Protein AF-A0AAV9PVN6-F1 (afdb_monomer_lite)

Sequence (169 aa):
MYTNAQDTWQQLQGPVLELLQLYRGGANTIGKQHFTLLYSWAREAAFTYRNIKSGWCKTGLYPFNPIMVLRDIHKPPIEVNRDHIIIPQLSKAPRDLNQFRKLANAAEKAFADRALLLDEIRLLFEQNNENTARSSVKSTVVGTAKVMSYDDMVKAQQKRDAKEASTSK

Radius of gyration: 36.5 Å; chains: 1; bounding box: 83×53×95 Å

Organism: NCBI:txid1690605

Foldseek 3Di:
DDDDPVVVCVVCVVVVVVVVVVPVVPPPDDDPVNCVVVCVVVCVVQPDPVNVQVVQVVVVHGVPDCVSVVVVPPDPDDPCPPDDPDPPDPDDDDPVVVVVVVVVVVVVVVVVVVVVVVVVVVVVVVVVCVVVVVVVPDDDPPDDDDDDDPVNVVVVVVVVVVVVVVVVD

Structure (mmCIF, N/CA/C/O backbone):
data_AF-A0AAV9PVN6-F1
#
_entry.id   AF-A0AAV9PVN6-F1
#
loop_
_atom_site.group_PDB
_atom_site.id
_atom_site.type_symbol
_atom_site.label_atom_id
_atom_site.label_alt_id
_atom_site.label_comp_id
_atom_site.label_asym_id
_atom_site.label_entity_id
_atom_site.label_seq_id
_atom_site.pdbx_PDB_ins_code
_atom_site.Cartn_x
_atom_site.Cartn_y
_atom_site.Cartn_z
_atom_site.occupancy
_atom_site.B_iso_or_equiv
_atom_site.auth_seq_id
_atom_site.auth_comp_id
_atom_site.auth_asym_id
_atom_site.auth_atom_id
_atom_site.pdbx_PDB_model_num
ATOM 1 N N . MET A 1 1 ? 24.694 4.913 20.751 1.00 38.78 1 MET A N 1
ATOM 2 C CA . MET A 1 1 ? 24.950 3.463 20.858 1.00 38.78 1 MET A CA 1
ATOM 3 C C . MET A 1 1 ? 24.153 2.778 19.759 1.00 38.78 1 MET A C 1
ATOM 5 O O . MET A 1 1 ? 22.972 2.536 19.951 1.00 38.78 1 MET A O 1
ATOM 9 N N . TYR A 1 2 ? 24.746 2.589 18.579 1.00 37.78 2 TYR A N 1
ATOM 10 C CA . TYR A 1 2 ? 24.105 1.838 17.498 1.00 37.78 2 TYR A CA 1
ATOM 11 C C . TYR A 1 2 ? 24.503 0.378 17.675 1.00 37.78 2 TYR A C 1
ATOM 13 O O . TYR A 1 2 ? 25.680 0.048 17.549 1.00 37.78 2 TYR A O 1
ATOM 21 N N . THR A 1 3 ? 23.549 -0.465 18.056 1.00 45.84 3 THR A N 1
ATOM 22 C CA . THR A 1 3 ? 23.752 -1.912 18.080 1.00 45.84 3 THR A CA 1
ATOM 23 C C . THR A 1 3 ? 23.967 -2.387 16.647 1.00 45.84 3 THR A C 1
ATOM 25 O O . THR A 1 3 ? 23.245 -1.996 15.726 1.00 45.84 3 THR A O 1
ATOM 28 N N . ASN A 1 4 ? 25.033 -3.158 16.446 1.00 51.00 4 ASN A N 1
ATOM 29 C CA . ASN A 1 4 ? 25.414 -3.685 15.148 1.00 51.00 4 ASN A CA 1
ATOM 30 C C . ASN A 1 4 ? 24.278 -4.586 14.644 1.00 51.00 4 ASN A C 1
ATOM 32 O O . ASN A 1 4 ? 23.791 -5.441 15.381 1.00 51.00 4 ASN A O 1
ATOM 36 N N . ALA A 1 5 ? 23.854 -4.415 13.391 1.00 52.28 5 ALA A N 1
ATOM 37 C CA . ALA A 1 5 ? 22.818 -5.256 12.797 1.00 52.28 5 ALA A CA 1
ATOM 38 C C . ALA A 1 5 ? 23.208 -6.747 12.812 1.00 52.28 5 ALA A C 1
ATOM 40 O O . ALA A 1 5 ? 22.336 -7.595 12.727 1.00 52.28 5 ALA A O 1
ATOM 41 N N . GLN A 1 6 ? 24.496 -7.086 12.950 1.00 49.53 6 GLN A N 1
ATOM 42 C CA . GLN A 1 6 ? 24.955 -8.466 13.149 1.00 49.53 6 GLN A CA 1
ATOM 43 C C . GLN A 1 6 ? 24.626 -9.048 14.531 1.00 49.53 6 GLN A C 1
ATOM 45 O O . GLN A 1 6 ? 24.350 -10.245 14.622 1.00 49.53 6 GLN A O 1
ATOM 50 N N . ASP A 1 7 ? 24.584 -8.221 15.575 1.00 50.44 7 ASP A N 1
ATOM 51 C CA . ASP A 1 7 ? 24.305 -8.674 16.943 1.00 50.44 7 ASP A CA 1
ATOM 52 C C . ASP A 1 7 ? 22.826 -9.054 17.107 1.00 50.44 7 ASP A C 1
ATOM 54 O O . ASP A 1 7 ? 22.493 -9.998 17.823 1.00 50.44 7 ASP A O 1
ATOM 58 N N . THR A 1 8 ? 21.924 -8.393 16.369 1.00 54.91 8 THR A N 1
ATOM 59 C CA . THR A 1 8 ? 20.495 -8.740 16.359 1.00 54.91 8 THR A CA 1
ATOM 60 C C . THR A 1 8 ? 20.218 -10.068 15.645 1.00 54.91 8 THR A C 1
ATOM 62 O O . THR A 1 8 ? 19.285 -10.776 16.025 1.00 54.91 8 THR A O 1
ATOM 65 N N . TRP A 1 9 ? 21.036 -10.458 14.657 1.00 50.12 9 TRP A N 1
ATOM 66 C CA . TRP A 1 9 ? 20.886 -11.736 13.946 1.00 50.12 9 TRP A CA 1
ATOM 67 C C . TRP A 1 9 ? 21.222 -12.940 14.822 1.00 50.12 9 TRP A C 1
ATOM 69 O O . TRP A 1 9 ? 20.464 -13.909 14.826 1.00 50.12 9 TRP A O 1
ATOM 79 N N . GLN A 1 10 ? 22.295 -12.860 15.617 1.00 57.34 10 GLN A N 1
ATOM 80 C CA . GLN A 1 10 ? 22.652 -13.934 16.552 1.00 57.34 10 GLN A CA 1
ATOM 81 C C . GLN A 1 10 ? 21.592 -14.111 17.648 1.00 57.34 10 GLN A C 1
ATOM 83 O O . GLN A 1 10 ? 21.306 -15.235 18.057 1.00 57.34 10 GLN A O 1
ATOM 88 N N . GLN A 1 11 ? 20.954 -13.019 18.075 1.00 58.44 11 GLN A N 1
ATOM 89 C CA . GLN A 1 11 ? 19.925 -13.036 19.117 1.00 58.44 11 GLN A CA 1
ATOM 90 C C . GLN A 1 11 ? 18.566 -13.579 18.630 1.00 58.44 11 GLN A C 1
ATOM 92 O O . GLN A 1 11 ? 17.795 -14.110 19.427 1.00 58.44 11 GLN A O 1
ATOM 97 N N . LEU A 1 12 ? 18.278 -13.501 17.325 1.00 55.62 12 LEU A N 1
ATOM 98 C CA . LEU A 1 12 ? 17.028 -13.983 16.713 1.00 55.62 12 LEU A CA 1
ATOM 99 C C . LEU A 1 12 ? 17.135 -15.391 16.099 1.00 55.62 12 LEU A C 1
ATOM 101 O O . LEU A 1 12 ? 16.122 -15.972 15.707 1.00 55.62 12 LEU A O 1
ATOM 105 N N . GLN A 1 13 ? 18.335 -15.970 16.028 1.00 58.47 13 GLN A N 1
ATOM 106 C CA . GLN A 1 13 ? 18.571 -17.240 15.335 1.00 58.47 13 GLN A CA 1
ATOM 107 C C . GLN A 1 13 ? 17.937 -18.450 16.044 1.00 58.47 13 GLN A C 1
ATOM 109 O O . GLN A 1 13 ? 17.427 -19.349 15.378 1.00 58.47 13 GLN A O 1
ATOM 114 N N . GLY A 1 14 ? 17.902 -18.444 17.381 1.00 64.56 14 GLY A N 1
ATOM 115 C CA . GLY A 1 14 ? 17.214 -19.453 18.200 1.00 64.56 14 GLY A CA 1
ATOM 116 C C . GLY A 1 14 ? 15.695 -19.514 17.963 1.00 64.56 14 GLY A C 1
ATOM 117 O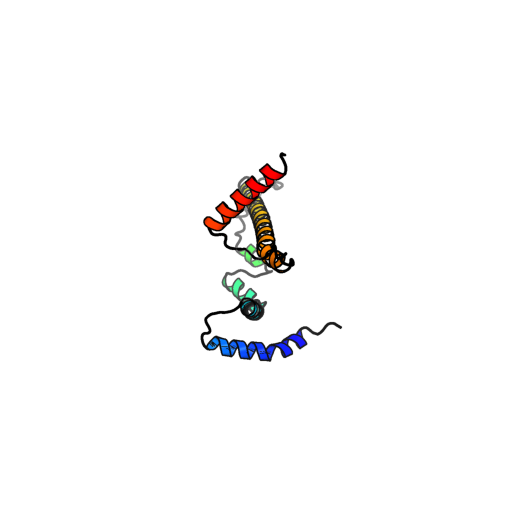 O . GLY A 1 14 ? 15.203 -20.553 17.520 1.00 64.56 14 GLY A O 1
ATOM 118 N N . PRO A 1 15 ? 14.944 -18.413 18.170 1.00 65.81 15 PRO A N 1
ATOM 119 C CA . PRO A 1 15 ? 13.488 -18.422 18.008 1.00 65.81 15 PRO A CA 1
ATOM 120 C C . PRO A 1 15 ? 13.034 -18.661 16.558 1.00 65.81 15 PRO A C 1
ATOM 122 O O . PRO A 1 15 ? 11.994 -19.274 16.334 1.00 65.81 15 PRO A O 1
ATOM 125 N N . VAL A 1 16 ? 13.806 -18.242 15.549 1.00 63.41 16 VAL A N 1
ATOM 126 C CA . VAL A 1 16 ? 13.468 -18.498 14.133 1.00 63.41 16 VAL A CA 1
ATOM 127 C C . VAL A 1 16 ? 13.607 -19.985 13.766 1.00 63.41 16 VAL A C 1
ATOM 129 O O . VAL A 1 16 ? 12.807 -20.498 12.979 1.00 63.41 16 VAL A O 1
ATOM 132 N N . LEU A 1 17 ? 14.578 -20.697 14.350 1.00 64.25 17 LEU A N 1
ATOM 133 C CA . LEU A 1 17 ? 14.777 -22.135 14.130 1.00 64.25 17 LEU A CA 1
ATOM 134 C C . LEU A 1 17 ? 13.701 -22.993 14.813 1.00 64.25 17 LEU A C 1
ATOM 136 O O . LEU A 1 17 ? 13.195 -23.922 14.181 1.00 64.25 17 LEU A O 1
ATOM 140 N N . GLU A 1 18 ? 13.302 -22.660 16.044 1.00 65.19 18 GLU A N 1
ATOM 141 C CA . GLU A 1 18 ? 12.174 -23.324 16.723 1.00 65.19 18 GLU A CA 1
ATOM 142 C C . GLU A 1 18 ? 10.857 -23.126 15.961 1.00 65.19 18 GLU A C 1
ATOM 144 O O . GLU A 1 18 ? 10.094 -24.076 15.768 1.00 65.19 18 GLU A O 1
ATOM 149 N N . LEU A 1 19 ? 10.617 -21.920 15.437 1.00 62.94 19 LEU A N 1
ATOM 150 C CA . LEU A 1 19 ? 9.438 -21.641 14.617 1.00 62.94 19 LEU A CA 1
ATOM 151 C C . LEU A 1 19 ? 9.452 -22.449 13.310 1.00 62.94 19 LEU A C 1
ATOM 153 O O . LEU A 1 19 ? 8.449 -23.068 12.960 1.00 62.94 19 LEU A O 1
ATOM 157 N N . LEU A 1 20 ? 10.578 -22.522 12.595 1.00 63.47 20 LEU A N 1
ATOM 158 C CA . LEU A 1 20 ? 10.674 -23.320 11.363 1.00 63.47 20 LEU A CA 1
ATOM 159 C C . LEU A 1 20 ? 10.447 -24.824 11.596 1.00 63.47 20 LEU A C 1
ATOM 161 O O . LEU A 1 20 ? 9.895 -25.499 10.721 1.00 63.47 20 LEU A O 1
ATOM 165 N N . GLN A 1 21 ? 10.836 -25.353 12.760 1.00 65.50 21 GLN A N 1
ATOM 166 C CA . GLN A 1 21 ? 10.561 -26.742 13.140 1.00 65.50 21 GLN A CA 1
ATOM 167 C C . GLN A 1 21 ? 9.082 -26.968 13.480 1.00 65.50 21 GLN A C 1
ATOM 169 O O . GLN A 1 21 ? 8.510 -27.958 13.022 1.00 65.50 21 GLN A O 1
ATOM 174 N N . LEU A 1 22 ? 8.440 -26.025 14.178 1.00 62.69 22 LEU A N 1
ATOM 175 C CA . LEU A 1 22 ? 7.001 -26.061 14.466 1.00 62.69 22 LEU A CA 1
ATOM 176 C C . LEU A 1 22 ? 6.156 -26.077 13.174 1.00 62.69 22 LEU A C 1
ATOM 178 O O . LEU A 1 22 ? 5.160 -26.793 13.079 1.00 62.69 22 LEU A O 1
ATOM 182 N N . TYR A 1 23 ? 6.574 -25.330 12.146 1.00 57.09 23 TYR A N 1
ATOM 183 C CA . TYR A 1 23 ? 5.817 -25.187 10.895 1.00 57.09 23 TYR A CA 1
ATOM 184 C C . TYR A 1 23 ? 6.101 -26.261 9.831 1.00 57.09 23 TYR A C 1
ATOM 186 O O . TYR A 1 23 ? 5.268 -26.448 8.943 1.00 57.09 23 TYR A O 1
ATOM 194 N N . ARG A 1 24 ? 7.182 -27.053 9.938 1.00 59.03 24 ARG A N 1
ATOM 195 C CA . ARG A 1 24 ? 7.316 -28.292 9.134 1.00 59.03 24 ARG A CA 1
ATOM 196 C C . ARG A 1 24 ? 6.255 -29.347 9.486 1.00 59.03 24 ARG A C 1
ATOM 198 O O . ARG A 1 24 ? 6.0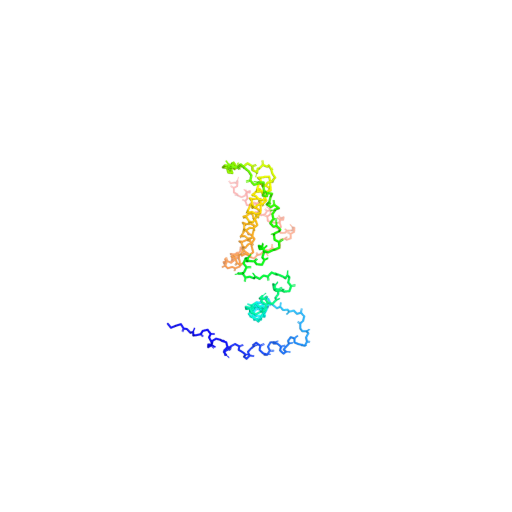61 -30.269 8.700 1.00 59.03 24 ARG A O 1
ATOM 205 N N . GLY A 1 25 ? 5.574 -29.201 10.628 1.00 60.56 25 GLY A N 1
ATOM 206 C CA . GLY A 1 25 ? 4.522 -30.098 11.118 1.00 60.56 25 GLY A CA 1
ATOM 207 C C . GLY A 1 25 ? 3.086 -29.765 10.683 1.00 60.56 25 GLY A C 1
ATOM 208 O O . GLY A 1 25 ? 2.172 -30.465 11.104 1.00 60.56 25 GLY A O 1
ATOM 209 N N . GLY A 1 26 ? 2.856 -28.734 9.856 1.00 53.16 26 GLY A N 1
ATOM 210 C CA . GLY A 1 26 ? 1.524 -28.465 9.284 1.00 53.16 26 GLY A CA 1
ATOM 211 C C . GLY A 1 26 ? 0.550 -27.678 10.175 1.00 53.16 26 GLY A C 1
ATOM 212 O O . GLY A 1 26 ? -0.647 -27.956 10.181 1.00 53.16 26 GLY A O 1
ATOM 213 N N . ALA A 1 27 ? 1.025 -26.680 10.927 1.00 53.72 27 ALA A N 1
ATOM 214 C CA . ALA A 1 27 ? 0.140 -25.749 11.634 1.00 53.72 27 ALA A CA 1
ATOM 215 C C . ALA A 1 27 ? -0.505 -24.748 10.647 1.00 53.72 27 ALA A C 1
ATOM 217 O O . ALA A 1 27 ? 0.162 -23.868 10.104 1.00 53.72 27 ALA A O 1
ATOM 218 N N . ASN A 1 28 ? -1.815 -24.882 10.416 1.00 58.31 28 ASN A N 1
ATOM 219 C CA . ASN A 1 28 ? -2.554 -24.232 9.319 1.00 58.31 28 ASN A CA 1
ATOM 220 C C . ASN A 1 28 ? -2.946 -22.755 9.541 1.00 58.31 28 ASN A C 1
ATOM 222 O O . ASN A 1 28 ? -3.627 -22.175 8.697 1.00 58.31 28 ASN A O 1
ATOM 226 N N . THR A 1 29 ? -2.540 -22.114 10.641 1.00 63.00 29 THR A N 1
ATOM 227 C CA . THR A 1 29 ? -2.919 -20.719 10.934 1.00 63.00 29 THR A CA 1
ATOM 228 C C . THR A 1 29 ? -1.710 -19.882 11.336 1.00 63.00 29 THR A C 1
ATOM 230 O O . THR A 1 29 ? -1.310 -19.858 12.498 1.00 63.00 29 THR A O 1
ATOM 233 N N . ILE A 1 30 ? -1.136 -19.170 10.364 1.00 65.50 30 ILE A N 1
ATOM 234 C CA . ILE A 1 30 ? -0.040 -18.220 10.586 1.00 65.50 30 ILE A CA 1
ATOM 235 C C . ILE A 1 30 ? -0.641 -16.870 10.997 1.00 65.50 30 ILE A C 1
ATOM 237 O O . ILE A 1 30 ? -1.329 -16.215 10.215 1.00 65.50 30 ILE A O 1
ATOM 241 N N . GLY A 1 31 ? -0.366 -16.428 12.225 1.00 73.56 31 GLY A N 1
ATOM 242 C CA . GLY A 1 31 ? -0.693 -15.068 12.664 1.00 73.56 31 GLY A CA 1
ATOM 243 C C . GLY A 1 31 ? 0.110 -14.007 11.897 1.00 73.56 31 GLY A C 1
ATOM 244 O O . GLY A 1 31 ? 1.237 -14.254 11.467 1.00 73.56 31 GLY A O 1
ATOM 245 N N . LYS A 1 32 ? -0.432 -12.787 11.759 1.00 74.94 32 LYS A N 1
ATOM 246 C CA . LYS A 1 32 ? 0.197 -11.691 10.985 1.00 74.94 32 LYS A CA 1
ATOM 247 C C . LYS A 1 32 ? 1.635 -11.381 11.426 1.00 74.94 32 LYS A C 1
ATOM 249 O O . LYS A 1 32 ? 2.489 -11.126 10.588 1.00 74.94 32 LYS A O 1
ATOM 254 N N . GLN A 1 33 ? 1.915 -11.446 12.728 1.00 74.25 33 GLN A N 1
ATOM 255 C CA . GLN A 1 33 ? 3.256 -11.213 13.279 1.00 74.25 33 GLN A CA 1
ATOM 256 C C . GLN A 1 33 ? 4.269 -12.265 12.797 1.00 74.25 33 GLN A C 1
ATOM 258 O O . GLN A 1 33 ? 5.392 -11.925 12.429 1.00 74.25 33 GLN A O 1
ATOM 263 N N . HIS A 1 34 ? 3.851 -13.530 12.722 1.00 70.50 34 HIS A N 1
ATOM 264 C CA . HIS A 1 34 ? 4.686 -14.630 12.244 1.00 70.50 34 HIS A CA 1
ATOM 265 C C . HIS A 1 34 ? 4.908 -14.569 10.732 1.00 70.50 34 HIS A C 1
ATOM 267 O O . HIS A 1 34 ? 6.025 -14.803 10.275 1.00 70.50 34 HIS A O 1
ATOM 273 N N . PHE A 1 35 ? 3.881 -14.186 9.963 1.00 80.81 35 PHE A N 1
ATOM 274 C CA . PHE A 1 35 ? 4.031 -13.955 8.525 1.00 80.81 35 PHE A CA 1
ATOM 275 C C . PHE A 1 35 ? 5.077 -12.874 8.244 1.00 80.81 35 PHE A C 1
ATOM 277 O O . PHE A 1 35 ? 5.945 -13.082 7.403 1.00 80.81 35 PHE A O 1
ATOM 284 N N . THR A 1 36 ? 5.039 -11.752 8.967 1.00 83.88 36 THR A N 1
ATOM 285 C CA . THR A 1 36 ? 5.991 -10.652 8.760 1.00 83.88 36 THR A CA 1
ATOM 286 C C . THR A 1 36 ? 7.437 -11.090 8.995 1.00 83.88 36 THR A C 1
ATOM 288 O O . THR A 1 36 ? 8.293 -10.770 8.174 1.00 83.88 36 THR A O 1
ATOM 291 N N . LEU A 1 37 ? 7.706 -11.857 10.059 1.00 80.69 37 LEU A N 1
ATOM 292 C CA . LEU A 1 37 ? 9.050 -12.372 10.362 1.00 80.69 37 LEU A CA 1
ATOM 293 C C . LEU A 1 37 ? 9.529 -13.400 9.328 1.00 80.69 37 LEU A C 1
ATOM 295 O O . LEU A 1 37 ? 10.672 -13.351 8.870 1.00 80.69 37 LEU A O 1
ATOM 299 N N . LEU A 1 38 ? 8.649 -14.320 8.926 1.00 82.88 38 LEU A N 1
ATOM 300 C CA . LEU A 1 38 ? 8.985 -15.325 7.921 1.00 82.88 38 LEU A CA 1
ATOM 301 C C . LEU A 1 38 ? 9.221 -14.677 6.552 1.00 82.88 38 LEU A C 1
ATOM 303 O O . LEU A 1 38 ? 10.175 -15.023 5.859 1.00 82.88 38 LEU A O 1
ATOM 307 N N . TYR A 1 39 ? 8.385 -13.705 6.182 1.00 83.56 39 TYR A N 1
ATOM 308 C CA . TYR A 1 39 ? 8.523 -12.945 4.948 1.00 83.56 39 TYR A CA 1
ATOM 309 C C . TYR A 1 39 ? 9.799 -12.106 4.943 1.00 83.56 39 TYR A C 1
ATOM 311 O O . TYR A 1 39 ? 10.488 -12.104 3.929 1.00 83.56 39 TYR A O 1
ATOM 319 N N . SER A 1 40 ? 10.159 -11.422 6.037 1.00 83.44 40 SER A N 1
ATOM 320 C CA . SER A 1 40 ? 11.405 -10.644 6.078 1.00 83.44 40 SER A CA 1
ATOM 321 C C . SER A 1 40 ? 12.626 -11.536 5.877 1.00 83.44 40 SER A C 1
ATOM 323 O O . SER A 1 40 ? 13.486 -11.211 5.059 1.00 83.44 40 SER A O 1
ATOM 325 N N . TRP A 1 41 ? 12.652 -12.697 6.534 1.00 85.69 41 TRP A N 1
ATOM 326 C CA . TRP A 1 41 ? 13.723 -13.674 6.364 1.00 85.69 41 TRP A CA 1
ATOM 327 C C . TRP A 1 41 ? 13.768 -14.239 4.938 1.00 85.69 41 TRP A C 1
ATOM 329 O O . TRP A 1 41 ? 14.807 -14.199 4.276 1.00 85.69 41 TRP A O 1
ATOM 339 N N . ALA A 1 42 ? 12.627 -14.703 4.422 1.00 85.94 42 ALA A N 1
ATOM 340 C CA . ALA A 1 42 ? 12.534 -15.243 3.069 1.00 85.94 42 ALA A CA 1
ATOM 341 C C . ALA A 1 42 ? 12.902 -14.190 2.013 1.00 85.94 42 ALA A C 1
ATOM 343 O O . ALA A 1 42 ? 13.565 -14.509 1.027 1.00 85.94 42 ALA A O 1
ATOM 344 N N . ARG A 1 43 ? 12.521 -12.926 2.229 1.00 90.25 43 ARG A N 1
ATOM 345 C CA . ARG A 1 43 ? 12.866 -11.798 1.360 1.00 90.25 43 ARG A CA 1
ATOM 346 C C . ARG A 1 43 ? 14.375 -11.595 1.320 1.00 90.25 43 ARG A C 1
ATOM 348 O O . ARG A 1 43 ? 14.934 -11.479 0.236 1.00 90.25 43 ARG A O 1
ATOM 355 N N . GLU A 1 44 ? 15.040 -11.560 2.466 1.00 85.81 44 GLU A N 1
ATOM 356 C CA . GLU A 1 44 ? 16.496 -11.385 2.509 1.00 85.81 44 GLU A CA 1
ATOM 357 C C . GLU A 1 44 ? 17.244 -12.559 1.869 1.00 85.81 44 GLU A C 1
ATOM 359 O O . GLU A 1 44 ? 18.223 -12.347 1.153 1.00 85.81 44 GLU A O 1
ATOM 364 N N . ALA A 1 45 ? 16.732 -13.782 2.026 1.00 85.56 45 ALA A N 1
ATOM 365 C CA . ALA A 1 45 ? 17.274 -14.960 1.356 1.00 85.56 45 ALA A CA 1
ATOM 366 C C . ALA A 1 45 ? 17.036 -14.949 -0.171 1.00 85.56 45 ALA A C 1
ATOM 368 O O . ALA A 1 45 ? 17.901 -15.366 -0.947 1.00 85.56 45 ALA A O 1
ATOM 369 N N . ALA A 1 46 ? 15.872 -14.477 -0.626 1.00 87.81 46 ALA A N 1
ATOM 370 C CA . ALA A 1 46 ? 15.487 -14.497 -2.036 1.00 87.81 46 ALA A CA 1
ATOM 371 C C . ALA A 1 46 ? 16.095 -13.333 -2.832 1.00 87.81 46 ALA A C 1
ATOM 373 O O . ALA A 1 46 ? 16.662 -13.557 -3.902 1.00 87.81 46 ALA A O 1
ATOM 374 N N . PHE A 1 47 ? 16.027 -12.104 -2.316 1.00 86.88 47 PHE A N 1
ATOM 375 C CA . PHE A 1 47 ? 16.416 -10.873 -3.016 1.00 86.88 47 PHE A CA 1
ATOM 376 C C . PHE A 1 47 ? 17.909 -10.547 -2.881 1.00 86.88 47 PHE A C 1
ATOM 378 O O . PHE A 1 47 ? 18.308 -9.407 -2.650 1.00 86.88 47 PHE A O 1
ATOM 385 N N . THR A 1 48 ? 18.764 -11.549 -3.064 1.00 90.38 48 THR A N 1
ATOM 386 C CA . THR A 1 48 ? 20.211 -11.330 -3.149 1.00 90.38 48 THR A CA 1
ATOM 387 C C . THR A 1 48 ? 20.598 -10.834 -4.543 1.00 90.38 48 THR A C 1
ATOM 389 O O . THR A 1 48 ? 19.967 -11.194 -5.539 1.00 90.38 48 THR A O 1
ATOM 392 N N . TYR A 1 49 ? 21.688 -10.063 -4.655 1.00 86.62 49 TYR A N 1
ATOM 393 C CA . TYR A 1 49 ? 22.207 -9.604 -5.955 1.00 86.62 49 TYR A CA 1
ATOM 394 C C . TYR A 1 49 ? 22.384 -10.760 -6.952 1.00 86.62 49 TYR A C 1
ATOM 396 O O . TYR A 1 49 ? 22.056 -10.624 -8.128 1.00 86.62 49 TYR A O 1
ATOM 404 N N . ARG A 1 50 ? 22.863 -11.918 -6.476 1.00 87.50 50 ARG A N 1
ATOM 405 C CA . ARG A 1 50 ? 23.074 -13.115 -7.302 1.00 87.50 50 ARG A CA 1
ATOM 406 C C . ARG A 1 50 ? 21.761 -13.684 -7.838 1.00 87.50 50 ARG A C 1
ATOM 408 O O . ARG A 1 50 ? 21.686 -13.945 -9.034 1.00 87.50 50 ARG A O 1
ATOM 415 N N . ASN A 1 51 ? 20.749 -13.835 -6.982 1.00 90.00 51 ASN A N 1
ATOM 416 C CA . ASN A 1 51 ? 19.446 -14.389 -7.362 1.00 90.00 51 ASN A CA 1
ATOM 417 C C . ASN A 1 51 ? 18.670 -13.449 -8.286 1.00 90.00 51 ASN A C 1
ATOM 419 O O . ASN A 1 51 ? 18.050 -13.888 -9.250 1.00 90.00 51 ASN A O 1
ATOM 423 N N . ILE A 1 52 ? 18.742 -12.142 -8.025 1.00 88.12 52 ILE A N 1
ATOM 424 C CA . ILE A 1 52 ? 18.139 -11.139 -8.901 1.00 88.12 52 ILE A CA 1
ATOM 425 C C . ILE A 1 52 ? 18.836 -11.194 -10.263 1.00 88.12 52 ILE A C 1
ATOM 427 O O . ILE A 1 52 ? 18.179 -11.393 -11.282 1.00 88.12 52 ILE A O 1
ATOM 431 N N . LYS A 1 53 ? 20.172 -11.091 -10.292 1.00 85.19 53 LYS A N 1
ATOM 432 C CA . LYS A 1 53 ? 20.956 -11.131 -11.533 1.00 85.19 53 LYS A CA 1
ATOM 433 C C . LYS A 1 53 ? 20.692 -12.403 -12.339 1.00 85.19 53 LYS A C 1
ATOM 435 O O . LYS A 1 53 ? 20.513 -12.302 -13.546 1.00 85.19 53 LYS A O 1
ATOM 440 N N . SER A 1 54 ? 20.631 -13.575 -11.704 1.00 85.62 54 SER A N 1
ATOM 441 C CA . SER A 1 54 ? 20.354 -14.833 -12.406 1.00 85.62 54 SER A CA 1
ATOM 442 C C . SER A 1 54 ? 18.943 -14.877 -13.002 1.00 85.62 54 SER A C 1
ATOM 444 O O . SER A 1 54 ? 18.787 -15.343 -14.132 1.00 85.62 54 SER A O 1
ATOM 446 N N . GLY A 1 55 ? 17.941 -14.336 -12.300 1.00 87.88 55 GLY A N 1
ATOM 447 C CA . GLY A 1 55 ? 16.575 -14.204 -12.809 1.00 87.88 55 GLY A CA 1
ATOM 448 C C . GLY A 1 55 ? 16.496 -13.368 -14.088 1.00 87.88 55 GLY A C 1
ATOM 449 O O . GLY A 1 55 ? 15.891 -13.806 -15.065 1.00 87.88 55 GLY A O 1
ATOM 450 N N . TRP A 1 56 ? 17.164 -12.212 -14.120 1.00 84.38 56 TRP A N 1
ATOM 451 C CA . TRP A 1 56 ? 17.216 -11.359 -15.314 1.00 84.38 56 TRP A CA 1
ATOM 452 C C . TRP A 1 56 ? 18.046 -11.974 -16.447 1.00 84.38 56 TRP A C 1
ATOM 454 O O . TRP A 1 56 ? 17.608 -11.978 -17.594 1.00 84.38 56 TRP A O 1
ATOM 464 N N . CYS A 1 57 ? 19.201 -12.579 -16.144 1.00 80.81 57 CYS A N 1
ATOM 465 C CA . CYS A 1 57 ? 20.016 -13.244 -17.166 1.00 80.81 57 CYS A CA 1
ATOM 466 C C . CYS A 1 57 ? 19.223 -14.331 -17.910 1.00 80.81 57 CYS A C 1
ATOM 468 O O . CYS A 1 57 ? 19.409 -14.511 -19.112 1.00 80.81 57 CYS A O 1
ATOM 470 N N . LYS A 1 58 ? 18.316 -15.039 -17.220 1.00 83.62 58 LYS A N 1
ATOM 471 C CA . LYS A 1 58 ? 17.460 -16.067 -17.829 1.00 83.62 58 LYS A CA 1
ATOM 472 C C . LYS A 1 58 ? 16.510 -15.502 -18.892 1.00 83.62 58 LYS A C 1
ATOM 474 O O . LYS A 1 58 ? 16.140 -16.228 -19.807 1.00 83.62 58 LYS A O 1
ATOM 479 N N . THR A 1 59 ? 16.130 -14.229 -18.789 1.00 79.06 59 THR A N 1
ATOM 480 C CA . THR A 1 59 ? 15.288 -13.536 -19.776 1.00 79.06 59 THR A CA 1
ATOM 481 C C . THR A 1 59 ? 16.104 -12.774 -20.825 1.00 79.06 59 THR A C 1
ATOM 483 O O . THR A 1 59 ? 15.529 -12.049 -21.629 1.00 79.06 59 THR A O 1
ATOM 486 N N . GLY A 1 60 ? 17.436 -12.923 -20.828 1.00 76.25 60 GLY A N 1
ATOM 487 C CA . GLY A 1 60 ? 18.341 -12.189 -21.720 1.00 76.25 60 GLY A CA 1
ATOM 488 C C . GLY A 1 60 ? 18.577 -10.732 -21.305 1.00 76.25 60 GLY A C 1
ATOM 489 O O . GLY A 1 60 ? 19.298 -10.005 -21.986 1.00 76.25 60 GLY A O 1
ATOM 490 N N . LEU A 1 61 ? 18.012 -10.301 -20.174 1.00 75.69 61 LEU A N 1
ATOM 491 C CA . LEU A 1 61 ? 18.149 -8.946 -19.656 1.00 75.69 61 LEU A CA 1
ATOM 492 C C . LEU A 1 61 ? 19.290 -8.878 -18.639 1.00 75.69 61 LEU A C 1
ATOM 494 O O . LEU A 1 61 ? 19.416 -9.710 -17.746 1.00 75.69 61 LEU A O 1
ATOM 498 N N . TYR A 1 62 ? 20.118 -7.844 -18.736 1.00 72.75 62 TYR A N 1
ATOM 499 C CA . TYR A 1 62 ? 21.205 -7.608 -17.790 1.00 72.75 62 TYR A CA 1
ATOM 500 C C . TYR A 1 62 ? 20.961 -6.285 -17.069 1.00 72.75 62 TYR A C 1
ATOM 502 O O . TYR A 1 62 ? 21.119 -5.224 -17.682 1.00 72.75 62 TYR A O 1
ATOM 510 N N . PRO A 1 63 ? 20.600 -6.313 -15.772 1.00 67.31 63 PRO A N 1
ATOM 511 C CA . PRO A 1 63 ? 20.503 -5.101 -14.976 1.00 67.31 63 PRO A CA 1
ATOM 512 C C . PRO A 1 63 ? 21.830 -4.340 -15.070 1.00 67.31 63 PRO A C 1
ATOM 514 O O . PRO A 1 63 ? 22.892 -4.920 -14.841 1.00 67.31 63 PRO A O 1
ATOM 517 N N . PHE A 1 64 ? 21.760 -3.05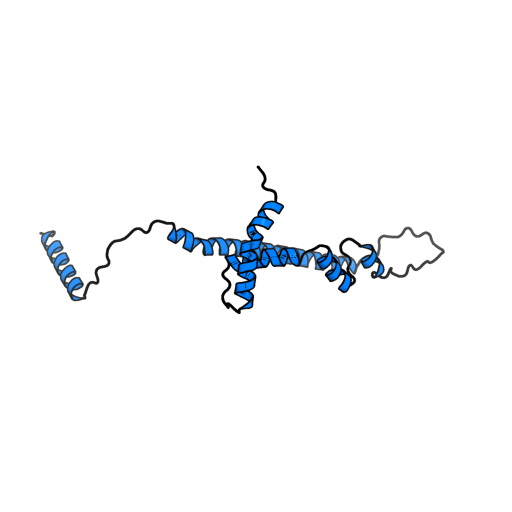8 -15.435 1.00 63.78 64 PHE A N 1
ATOM 518 C CA . PHE A 1 64 ? 22.902 -2.144 -15.600 1.00 63.78 64 PHE A CA 1
ATOM 519 C C . PHE A 1 64 ? 23.830 -2.387 -16.805 1.00 63.78 64 PHE A C 1
ATOM 521 O O . PHE A 1 64 ? 24.906 -1.796 -16.853 1.00 63.78 64 PHE A O 1
ATOM 528 N N . ASN A 1 65 ? 23.432 -3.182 -17.807 1.00 68.06 65 ASN A N 1
ATOM 529 C CA . ASN A 1 65 ? 24.163 -3.258 -19.078 1.00 68.06 65 ASN A CA 1
ATOM 530 C C . ASN A 1 65 ? 23.268 -2.882 -20.278 1.00 68.06 65 ASN A C 1
ATOM 532 O O . ASN A 1 65 ? 22.690 -3.765 -20.918 1.00 68.06 65 ASN A O 1
ATOM 536 N N . PRO A 1 66 ? 23.162 -1.581 -20.616 1.00 69.44 66 PRO A N 1
ATOM 537 C CA . PRO A 1 66 ? 22.300 -1.116 -21.704 1.00 69.44 66 PRO A CA 1
ATOM 538 C C . PRO A 1 66 ? 22.782 -1.573 -23.090 1.00 69.44 66 PRO A C 1
ATOM 540 O O . PRO A 1 66 ? 21.997 -1.574 -24.032 1.00 69.44 66 PRO A O 1
ATOM 543 N N . ILE A 1 67 ? 24.045 -2.001 -23.231 1.00 68.50 67 ILE A N 1
ATOM 544 C CA . ILE A 1 67 ? 24.622 -2.409 -24.523 1.00 68.50 67 ILE A CA 1
ATOM 545 C C . ILE A 1 67 ? 23.905 -3.639 -25.090 1.00 68.50 67 ILE A C 1
ATOM 547 O O . ILE A 1 67 ? 23.755 -3.739 -26.303 1.00 68.50 67 ILE A O 1
ATOM 551 N N . MET A 1 68 ? 23.431 -4.554 -24.239 1.00 64.25 68 MET A N 1
ATOM 552 C CA . MET A 1 68 ? 22.699 -5.745 -24.693 1.00 64.25 68 MET A CA 1
ATOM 553 C C . MET A 1 68 ? 21.364 -5.368 -25.343 1.00 64.25 68 MET A C 1
ATOM 555 O O . MET A 1 68 ? 21.073 -5.819 -26.442 1.00 64.25 68 MET A O 1
ATOM 559 N N . VAL A 1 69 ? 20.622 -4.441 -24.733 1.00 65.50 69 VAL A N 1
ATOM 560 C CA . VAL A 1 69 ? 19.367 -3.910 -25.291 1.00 65.50 69 VAL A CA 1
ATOM 561 C C . VAL A 1 69 ? 19.617 -3.195 -26.623 1.00 65.50 69 VAL A C 1
ATOM 563 O O . VAL A 1 69 ? 18.837 -3.322 -27.560 1.00 65.50 69 VAL A O 1
ATOM 566 N N . LEU A 1 70 ? 20.737 -2.475 -26.732 1.00 69.62 70 LEU A N 1
ATOM 567 C CA . LEU A 1 70 ? 21.127 -1.768 -27.955 1.00 69.62 70 LEU A CA 1
ATOM 568 C C . LEU A 1 70 ? 21.601 -2.694 -29.086 1.00 69.62 70 LEU A C 1
ATOM 570 O O . LEU A 1 70 ? 21.566 -2.276 -30.239 1.00 69.62 70 LEU A O 1
ATOM 574 N N . ARG A 1 71 ? 22.041 -3.925 -28.789 1.00 68.56 71 ARG A N 1
ATOM 575 C CA . ARG A 1 71 ? 22.408 -4.921 -29.813 1.00 68.56 71 ARG A CA 1
ATOM 576 C C . ARG A 1 71 ? 21.186 -5.520 -30.503 1.00 68.56 71 ARG A C 1
ATOM 578 O O . ARG A 1 71 ? 21.244 -5.764 -31.703 1.00 68.56 71 ARG A O 1
ATOM 585 N N . ASP A 1 72 ? 20.100 -5.713 -29.760 1.00 64.25 72 ASP A N 1
ATOM 586 C CA . ASP A 1 72 ? 18.855 -6.287 -30.285 1.00 64.25 72 ASP A CA 1
ATOM 587 C C . ASP A 1 72 ? 18.027 -5.255 -31.075 1.00 64.25 72 ASP A C 1
ATOM 589 O O . ASP A 1 72 ? 17.177 -5.600 -31.905 1.00 64.25 72 ASP A O 1
ATOM 593 N N . ILE A 1 73 ? 18.301 -3.965 -30.856 1.00 73.75 73 ILE A N 1
ATOM 594 C CA . ILE A 1 73 ? 17.759 -2.878 -31.669 1.00 73.75 73 ILE A CA 1
ATOM 595 C C . ILE A 1 73 ? 18.477 -2.893 -33.021 1.00 73.75 73 ILE A C 1
ATOM 597 O O . ILE A 1 73 ? 19.599 -2.410 -33.174 1.00 73.75 73 ILE A O 1
ATOM 601 N N . HIS A 1 74 ? 17.804 -3.443 -34.030 1.00 65.00 74 HIS A N 1
ATOM 602 C CA . HIS A 1 74 ? 18.286 -3.443 -35.404 1.00 65.00 74 HIS A CA 1
ATOM 603 C C . HIS A 1 74 ? 18.509 -1.999 -35.867 1.00 65.00 74 HIS A C 1
ATOM 605 O O . HIS A 1 74 ? 17.568 -1.210 -35.986 1.00 65.00 74 HIS A O 1
ATOM 611 N N . LYS A 1 75 ? 19.773 -1.650 -36.132 1.00 64.62 75 LYS A N 1
ATOM 612 C CA . LYS A 1 75 ? 20.138 -0.361 -36.720 1.00 64.62 75 LYS A CA 1
ATOM 613 C C . LYS A 1 75 ? 19.440 -0.255 -38.083 1.00 64.62 75 LYS A C 1
ATOM 615 O O . LYS A 1 75 ? 19.648 -1.144 -38.911 1.00 64.62 75 LYS A O 1
ATOM 620 N N . PRO A 1 76 ? 18.610 0.776 -38.336 1.00 64.12 76 PRO A N 1
ATOM 621 C CA . PRO A 1 76 ? 17.951 0.907 -39.628 1.00 64.12 76 PRO A CA 1
ATOM 622 C C . PRO A 1 76 ? 19.022 0.983 -40.726 1.00 64.12 76 PRO A C 1
ATOM 624 O O . PRO A 1 76 ? 20.078 1.580 -40.477 1.00 64.12 76 PRO A O 1
ATOM 627 N N . PRO A 1 77 ? 18.786 0.386 -41.910 1.00 55.00 77 PRO A N 1
ATOM 628 C CA . PRO A 1 77 ? 19.764 0.373 -42.987 1.00 55.00 77 PRO A CA 1
ATOM 629 C C . PRO A 1 77 ? 20.230 1.800 -43.270 1.00 55.00 77 PRO A C 1
ATOM 631 O O . PRO A 1 77 ? 19.425 2.686 -43.563 1.00 55.00 77 PRO A O 1
ATOM 634 N N . ILE A 1 78 ? 21.531 2.039 -43.114 1.00 54.41 78 ILE A N 1
ATOM 635 C CA . ILE A 1 78 ? 22.137 3.286 -43.562 1.00 54.41 78 ILE A CA 1
ATOM 636 C C . ILE A 1 78 ? 22.244 3.148 -45.078 1.00 54.41 78 ILE A C 1
ATOM 638 O O . ILE A 1 78 ? 23.131 2.460 -45.576 1.00 54.41 78 ILE A O 1
ATOM 642 N N . GLU A 1 79 ? 21.324 3.767 -45.810 1.00 57.38 79 GLU A N 1
ATOM 643 C CA . GLU A 1 79 ? 21.471 3.953 -47.251 1.00 57.38 79 GLU A CA 1
ATOM 644 C C . GLU A 1 79 ? 22.608 4.957 -47.483 1.00 57.38 79 GLU A C 1
ATOM 646 O O . GLU A 1 79 ? 22.444 6.168 -47.341 1.00 57.38 79 GLU A O 1
ATOM 651 N N . VAL A 1 80 ? 23.805 4.439 -47.761 1.00 52.66 80 VAL A N 1
ATOM 652 C CA . VAL A 1 80 ? 24.977 5.246 -48.110 1.00 52.66 80 VAL A CA 1
ATOM 653 C C . VAL A 1 80 ? 24.906 5.550 -49.609 1.00 52.66 80 VAL A C 1
ATOM 655 O O . VAL A 1 80 ? 25.442 4.797 -50.418 1.00 52.66 80 VAL A O 1
ATOM 658 N N . ASN A 1 81 ? 24.228 6.635 -49.990 1.00 44.03 81 ASN A N 1
ATOM 659 C CA . ASN A 1 81 ? 24.321 7.186 -51.344 1.00 44.03 81 ASN A CA 1
ATOM 660 C C . ASN A 1 81 ? 25.486 8.191 -51.386 1.00 44.03 81 ASN A C 1
ATOM 662 O O . ASN A 1 81 ? 25.500 9.155 -50.621 1.00 44.03 81 ASN A O 1
ATOM 666 N N . ARG A 1 82 ? 26.507 7.908 -52.202 1.00 50.41 82 ARG A N 1
ATOM 667 C CA . ARG A 1 82 ? 27.856 8.487 -52.081 1.00 50.41 82 ARG A CA 1
ATOM 668 C C . ARG A 1 82 ? 28.037 9.902 -52.620 1.00 50.41 82 ARG A C 1
ATOM 670 O O . ARG A 1 82 ? 29.127 10.429 -52.437 1.00 50.41 82 ARG A O 1
ATOM 677 N N . ASP A 1 83 ? 27.027 10.548 -53.193 1.00 52.25 83 ASP A N 1
ATOM 678 C CA . ASP A 1 83 ? 27.355 11.682 -54.062 1.00 52.25 83 ASP A CA 1
ATOM 679 C C . ASP A 1 83 ? 26.926 13.069 -53.585 1.00 52.25 83 ASP A C 1
ATOM 681 O O . ASP A 1 83 ? 27.437 14.039 -54.136 1.00 52.25 83 ASP A O 1
ATOM 685 N N . HIS A 1 84 ? 26.060 13.258 -52.585 1.00 48.50 84 HIS A N 1
ATOM 686 C CA . HIS A 1 84 ? 25.587 14.613 -52.238 1.00 48.50 84 HIS A CA 1
ATOM 687 C C . HIS A 1 84 ? 25.673 14.890 -50.731 1.00 48.50 84 HIS A C 1
ATOM 689 O O . HIS A 1 84 ? 25.008 14.241 -49.924 1.00 48.50 84 HIS A O 1
ATOM 695 N N . ILE A 1 85 ? 26.476 15.894 -50.349 1.00 48.06 85 ILE A N 1
ATOM 696 C CA . ILE A 1 85 ? 26.500 16.465 -48.995 1.00 48.06 85 ILE A CA 1
ATOM 697 C C . ILE A 1 85 ? 25.160 17.176 -48.771 1.00 48.06 85 ILE A C 1
ATOM 699 O O . ILE A 1 85 ? 25.009 18.369 -49.019 1.00 48.06 85 ILE A O 1
ATOM 703 N N . ILE A 1 86 ? 24.162 16.421 -48.324 1.00 44.38 86 ILE A N 1
ATOM 704 C CA . ILE A 1 86 ? 22.921 16.953 -47.776 1.00 44.38 86 ILE A CA 1
ATOM 705 C C . ILE A 1 86 ? 23.101 16.946 -46.261 1.00 44.38 86 ILE A C 1
ATOM 707 O O . ILE A 1 86 ? 23.175 15.888 -45.636 1.00 44.38 86 ILE A O 1
ATOM 711 N N . ILE A 1 87 ? 23.197 18.142 -45.675 1.00 45.94 87 ILE A N 1
ATOM 712 C CA . ILE A 1 87 ? 22.999 18.370 -44.237 1.00 45.94 87 ILE A CA 1
ATOM 713 C C . ILE A 1 87 ? 21.775 17.539 -43.823 1.00 45.94 87 ILE A C 1
ATOM 715 O O . ILE A 1 87 ? 20.718 17.762 -44.420 1.00 45.94 87 ILE A O 1
ATOM 719 N N . PRO A 1 88 ? 21.859 16.582 -42.875 1.00 42.69 88 PRO A N 1
ATOM 720 C CA . PRO A 1 88 ? 20.714 15.749 -42.551 1.00 42.69 88 PRO A CA 1
ATOM 721 C C . PRO A 1 88 ? 19.622 16.631 -41.955 1.00 42.69 88 PRO A C 1
ATOM 723 O O . PRO A 1 88 ? 19.659 17.014 -40.787 1.00 42.69 88 PRO A O 1
ATOM 726 N N . GLN A 1 89 ? 18.650 16.974 -42.793 1.00 45.69 89 GLN A N 1
ATOM 727 C CA . GLN A 1 89 ? 17.384 17.536 -42.380 1.00 45.69 89 GLN A CA 1
ATOM 728 C C . GLN A 1 89 ? 16.778 16.570 -41.366 1.00 45.69 89 GLN A C 1
ATOM 730 O O . GLN A 1 89 ? 16.495 15.411 -41.685 1.00 45.69 89 GLN A O 1
ATOM 735 N N . LEU A 1 90 ? 16.596 17.072 -40.148 1.00 50.84 90 LEU A N 1
ATOM 736 C CA . LEU A 1 90 ? 15.825 16.501 -39.053 1.00 50.84 90 LEU A CA 1
ATOM 737 C C . LEU A 1 90 ? 14.381 16.237 -39.528 1.00 50.84 90 LEU A C 1
ATOM 739 O O . LEU A 1 90 ? 13.469 17.009 -39.267 1.00 50.84 90 LEU A O 1
ATOM 743 N N . SER A 1 91 ? 14.179 15.181 -40.313 1.00 45.91 91 SER A N 1
ATOM 744 C CA . SER A 1 91 ? 12.926 14.925 -41.035 1.00 45.91 91 SER A CA 1
ATOM 745 C C . SER A 1 91 ? 12.629 13.427 -41.115 1.00 45.91 91 SER A C 1
ATOM 747 O O . SER A 1 91 ? 12.401 12.843 -42.168 1.00 45.91 91 SER A O 1
ATOM 749 N N . LYS A 1 92 ? 12.612 12.765 -39.957 1.00 49.50 92 LYS A N 1
ATOM 750 C CA . LYS A 1 92 ? 11.927 11.476 -39.797 1.00 49.50 92 LYS A CA 1
ATOM 751 C C . LYS A 1 92 ? 10.964 11.576 -38.617 1.00 49.50 92 LYS A C 1
ATOM 753 O O . LYS A 1 92 ? 11.276 11.141 -37.520 1.00 49.50 92 LYS A O 1
ATOM 758 N N . ALA A 1 93 ? 9.787 12.157 -38.839 1.00 58.38 93 ALA A N 1
ATOM 759 C CA . ALA A 1 93 ? 8.656 12.041 -37.918 1.00 58.38 93 ALA A CA 1
ATOM 760 C C . ALA A 1 93 ? 7.367 11.872 -38.733 1.00 58.38 93 ALA A C 1
ATOM 762 O O . ALA A 1 93 ? 7.039 12.736 -39.543 1.00 58.38 93 ALA A O 1
ATOM 763 N N . PRO A 1 94 ? 6.684 10.716 -38.603 1.00 51.41 94 PRO A N 1
ATOM 764 C CA . PRO A 1 94 ? 5.347 10.756 -37.990 1.00 51.41 94 PRO A CA 1
ATOM 765 C C . PRO A 1 94 ? 4.986 9.537 -37.108 1.00 51.41 94 PRO A C 1
ATOM 767 O O . PRO A 1 94 ? 3.907 9.511 -36.513 1.00 51.41 94 PRO A O 1
ATOM 770 N N . ARG A 1 95 ? 5.849 8.513 -36.998 1.00 54.69 95 ARG A N 1
ATOM 771 C CA . ARG A 1 95 ? 5.549 7.287 -36.223 1.00 54.69 95 ARG A CA 1
ATOM 772 C C . ARG A 1 95 ? 5.996 7.365 -34.763 1.00 54.69 95 ARG A C 1
ATOM 774 O O . ARG A 1 95 ? 5.217 7.001 -33.884 1.00 54.69 95 ARG A O 1
ATOM 781 N N . ASP A 1 96 ? 7.168 7.934 -34.505 1.00 63.41 96 ASP A N 1
ATOM 782 C CA . ASP A 1 96 ? 7.741 7.989 -33.156 1.00 63.41 96 ASP A CA 1
ATOM 783 C C . ASP A 1 96 ? 6.947 8.933 -32.243 1.00 63.41 96 ASP A C 1
ATOM 785 O O . ASP A 1 96 ? 6.602 8.568 -31.122 1.00 63.41 96 ASP A O 1
ATOM 789 N N . LEU A 1 97 ? 6.522 10.101 -32.744 1.00 65.75 97 LEU A N 1
ATOM 790 C CA . LEU A 1 97 ? 5.771 11.089 -31.955 1.00 65.75 97 LEU A CA 1
ATOM 791 C C . LEU A 1 97 ? 4.431 10.540 -31.429 1.00 65.75 97 LEU A C 1
ATOM 793 O O . LEU A 1 97 ? 4.006 10.847 -30.317 1.00 65.75 97 LEU A O 1
ATOM 797 N N . ASN A 1 98 ? 3.765 9.694 -32.220 1.00 78.44 98 ASN A N 1
ATOM 798 C CA . ASN A 1 98 ? 2.506 9.065 -31.828 1.00 78.44 98 ASN A CA 1
ATOM 799 C C . ASN A 1 98 ? 2.698 7.970 -30.776 1.00 78.44 98 ASN A C 1
ATOM 801 O O . ASN A 1 98 ? 1.831 7.810 -29.916 1.00 78.44 98 ASN A O 1
ATOM 805 N N . GLN A 1 99 ? 3.809 7.234 -30.823 1.00 82.31 99 GLN A N 1
ATOM 806 C CA . GLN A 1 99 ? 4.151 6.265 -29.783 1.00 82.31 99 GLN A CA 1
ATOM 807 C C . GLN A 1 99 ? 4.538 6.970 -28.482 1.00 82.31 99 GLN A C 1
ATOM 809 O O . GLN A 1 99 ? 3.995 6.621 -27.436 1.00 82.31 99 GLN A O 1
ATOM 814 N N . PHE A 1 100 ? 5.360 8.023 -28.553 1.00 84.19 100 PHE A N 1
ATOM 815 C CA . PHE A 1 100 ? 5.690 8.858 -27.395 1.00 84.19 100 PHE A CA 1
ATOM 816 C C . PHE A 1 100 ? 4.445 9.477 -26.761 1.00 84.19 100 PHE A C 1
ATOM 818 O O . PHE A 1 100 ? 4.278 9.395 -25.549 1.00 84.19 100 PHE A O 1
ATOM 825 N N . ARG A 1 101 ? 3.518 10.010 -27.565 1.00 87.50 101 ARG A N 1
ATOM 826 C CA . ARG A 1 101 ? 2.245 10.552 -27.067 1.00 87.50 101 ARG A CA 1
ATOM 827 C C . ARG A 1 101 ? 1.377 9.489 -26.389 1.00 87.50 101 ARG A C 1
ATOM 829 O O . ARG A 1 101 ? 0.816 9.745 -25.332 1.00 87.50 101 ARG A O 1
ATOM 836 N N . LYS A 1 102 ? 1.257 8.291 -26.972 1.00 90.06 102 LYS A N 1
ATOM 837 C CA . LYS A 1 102 ? 0.509 7.183 -26.349 1.00 90.06 102 LYS A CA 1
ATOM 838 C C . LYS A 1 102 ? 1.139 6.752 -25.026 1.00 90.06 102 LYS A C 1
ATOM 840 O O . LYS A 1 102 ? 0.410 6.490 -24.075 1.00 90.06 102 LYS A O 1
ATOM 845 N N . LEU A 1 103 ? 2.467 6.695 -24.978 1.00 89.69 103 LEU A N 1
ATOM 846 C CA . LEU A 1 103 ? 3.216 6.314 -23.787 1.00 89.69 103 LEU A CA 1
ATOM 847 C C . LEU A 1 103 ? 3.105 7.380 -22.690 1.00 89.69 103 LEU A C 1
ATOM 849 O O . LEU A 1 103 ? 2.860 7.026 -21.543 1.00 89.69 103 LEU A O 1
ATOM 853 N N . ALA A 1 104 ? 3.181 8.664 -23.047 1.00 91.75 104 ALA A N 1
ATOM 854 C CA . ALA A 1 104 ? 2.937 9.777 -22.132 1.00 91.75 104 ALA A CA 1
ATOM 855 C C . ALA A 1 104 ? 1.515 9.725 -21.551 1.00 91.75 104 ALA A C 1
ATOM 857 O O . ALA A 1 104 ? 1.353 9.699 -20.336 1.00 91.75 104 ALA A O 1
ATOM 858 N N . ASN A 1 105 ? 0.495 9.568 -22.401 1.00 94.12 105 ASN A N 1
ATOM 859 C CA . ASN A 1 105 ? -0.897 9.456 -21.953 1.00 94.12 105 ASN A CA 1
ATOM 860 C C . ASN A 1 105 ? -1.133 8.225 -21.057 1.00 94.12 105 ASN A C 1
ATOM 862 O O . ASN A 1 105 ? -1.949 8.266 -20.138 1.00 94.12 105 ASN A O 1
ATOM 866 N N . ALA A 1 106 ? -0.455 7.107 -21.332 1.00 94.69 106 ALA A N 1
ATOM 867 C CA . ALA A 1 106 ? -0.532 5.913 -20.494 1.00 94.69 106 ALA A CA 1
ATOM 868 C C . ALA A 1 106 ? 0.154 6.125 -19.137 1.00 94.69 106 ALA A C 1
ATOM 870 O O . ALA A 1 106 ? -0.383 5.703 -18.116 1.00 94.69 106 ALA A O 1
ATOM 871 N N . ALA A 1 107 ? 1.304 6.803 -19.118 1.00 94.69 107 ALA A N 1
ATOM 872 C CA . ALA A 1 107 ? 2.010 7.148 -17.890 1.00 94.69 107 ALA A CA 1
ATOM 873 C C . ALA A 1 107 ? 1.185 8.105 -17.017 1.00 94.69 107 ALA A C 1
ATOM 875 O O . ALA A 1 107 ? 1.033 7.854 -15.826 1.00 94.69 107 ALA A O 1
ATOM 876 N N . GLU A 1 108 ? 0.586 9.143 -17.606 1.00 94.56 108 GLU A N 1
ATOM 877 C CA . GLU A 1 108 ? -0.307 10.071 -16.900 1.00 94.56 108 GLU A CA 1
ATOM 878 C C . GLU A 1 108 ? -1.489 9.346 -16.249 1.00 94.56 108 GLU A C 1
ATOM 880 O O . GLU A 1 108 ? -1.757 9.549 -15.064 1.00 94.56 108 GLU A O 1
ATOM 885 N N . LYS A 1 109 ? -2.147 8.438 -16.984 1.00 96.00 109 LYS A N 1
ATOM 886 C CA . LYS A 1 109 ? -3.218 7.600 -16.424 1.00 96.00 109 LYS A CA 1
ATOM 887 C C . LYS A 1 109 ? -2.721 6.713 -15.286 1.00 96.00 109 LYS A C 1
ATOM 889 O O . LYS A 1 109 ? -3.333 6.696 -14.227 1.00 96.00 109 LYS A O 1
ATOM 894 N N . ALA A 1 110 ? -1.587 6.036 -15.466 1.00 94.06 110 ALA A N 1
ATOM 895 C CA . ALA A 1 110 ? -1.019 5.173 -14.434 1.00 94.06 110 ALA A CA 1
ATOM 896 C C . ALA A 1 110 ? -0.656 5.949 -13.155 1.00 94.06 110 ALA A C 1
ATOM 898 O O . ALA A 1 110 ? -0.834 5.436 -12.049 1.00 94.06 110 ALA A O 1
ATOM 899 N N . PHE A 1 111 ? -0.171 7.187 -13.285 1.00 95.75 111 PHE A N 1
ATOM 900 C CA . PHE A 1 111 ? 0.092 8.050 -12.136 1.00 95.75 111 PHE A CA 1
ATOM 901 C C . PHE A 1 111 ? -1.192 8.514 -11.450 1.00 95.75 111 PHE A C 1
ATOM 903 O O . PHE A 1 111 ? -1.243 8.495 -10.221 1.00 95.75 111 PHE A O 1
ATOM 910 N N . ALA A 1 112 ? -2.226 8.879 -12.213 1.00 95.81 112 ALA A N 1
ATOM 911 C CA . ALA A 1 112 ? -3.526 9.248 -11.657 1.00 95.81 112 ALA A CA 1
ATOM 912 C C . ALA A 1 112 ? -4.160 8.079 -10.884 1.00 95.81 112 ALA A C 1
ATOM 914 O O . ALA A 1 112 ? -4.532 8.241 -9.722 1.00 95.81 112 ALA A O 1
ATOM 915 N N . ASP A 1 113 ? -4.180 6.884 -11.477 1.00 96.56 113 ASP A N 1
ATOM 916 C CA . ASP A 1 113 ? -4.693 5.672 -10.831 1.00 96.56 113 ASP A CA 1
ATOM 917 C C . ASP A 1 113 ? -3.901 5.349 -9.559 1.00 96.56 113 ASP A C 1
ATOM 919 O O . ASP A 1 113 ? -4.473 5.014 -8.521 1.00 96.56 113 ASP A O 1
ATOM 923 N N . ARG A 1 114 ? -2.569 5.501 -9.599 1.00 96.62 114 ARG A N 1
ATOM 924 C CA . ARG A 1 114 ? -1.722 5.289 -8.422 1.00 96.62 114 ARG A CA 1
ATOM 925 C C . ARG A 1 114 ? -2.006 6.305 -7.318 1.00 96.62 114 ARG A C 1
ATOM 927 O O . ARG A 1 114 ? -1.976 5.920 -6.152 1.00 96.62 114 ARG A O 1
ATOM 934 N N . ALA A 1 115 ? -2.251 7.567 -7.659 1.00 95.75 115 ALA A N 1
ATOM 935 C CA . ALA A 1 115 ? -2.584 8.601 -6.686 1.00 95.75 115 ALA A CA 1
ATOM 936 C C . ALA A 1 115 ? -3.921 8.302 -5.989 1.00 95.75 115 ALA A C 1
ATOM 938 O O . ALA A 1 115 ? -3.972 8.328 -4.762 1.00 95.75 115 ALA A O 1
ATOM 939 N N . LEU A 1 116 ? -4.955 7.927 -6.752 1.00 96.81 116 LEU A N 1
ATOM 940 C CA . LEU A 1 116 ? -6.258 7.528 -6.206 1.00 96.81 116 LEU A CA 1
ATOM 941 C C . LEU A 1 116 ? -6.147 6.291 -5.308 1.00 96.81 116 LEU A C 1
ATOM 943 O O . LEU A 1 116 ? -6.653 6.294 -4.189 1.00 96.81 116 LEU A O 1
ATOM 947 N N . LEU A 1 117 ? -5.423 5.264 -5.759 1.00 96.62 117 LEU A N 1
ATOM 948 C CA . LEU A 1 117 ? -5.213 4.039 -4.985 1.00 96.62 117 LEU A CA 1
ATOM 949 C C . LEU A 1 117 ? -4.522 4.324 -3.642 1.00 96.62 117 LEU A C 1
ATOM 95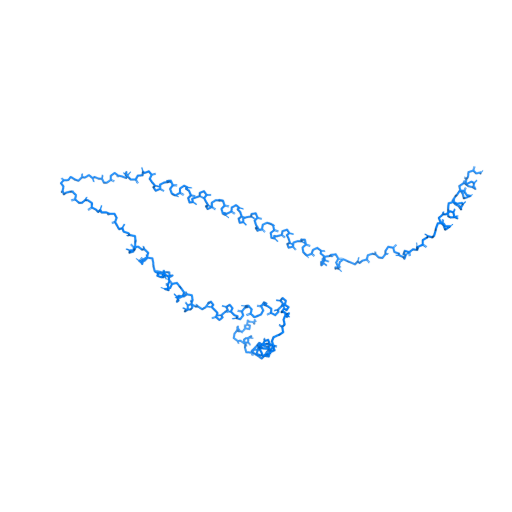1 O O . LEU A 1 117 ? -4.854 3.724 -2.623 1.00 96.62 117 LEU A O 1
ATOM 955 N N . LEU A 1 118 ? -3.532 5.220 -3.631 1.00 96.00 118 LEU A N 1
ATOM 956 C CA . LEU A 1 118 ? -2.832 5.592 -2.402 1.00 96.00 118 LEU A CA 1
ATOM 957 C C . LEU A 1 118 ? -3.7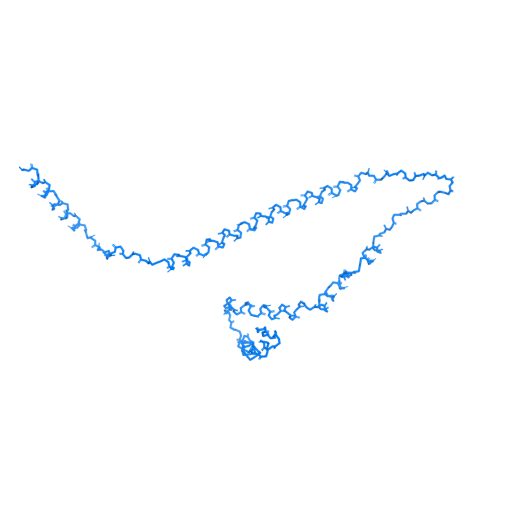40 6.351 -1.428 1.00 96.00 118 LEU A C 1
ATOM 959 O O . LEU A 1 118 ? -3.631 6.134 -0.220 1.00 96.00 118 LEU A O 1
ATOM 963 N N . ASP A 1 119 ? -4.629 7.203 -1.937 1.00 96.38 119 ASP A N 1
ATOM 964 C CA . ASP A 1 119 ? -5.598 7.934 -1.119 1.00 96.38 119 ASP A CA 1
ATOM 965 C C . ASP A 1 119 ? -6.646 6.988 -0.508 1.00 96.38 119 ASP A C 1
ATOM 967 O O . ASP A 1 119 ? -6.918 7.034 0.691 1.00 96.38 119 ASP A O 1
ATOM 971 N N . GLU A 1 120 ? -7.136 6.022 -1.288 1.00 96.25 120 GLU A N 1
ATOM 972 C CA . GLU A 1 120 ? -8.046 4.984 -0.795 1.00 96.25 120 GLU A CA 1
ATOM 973 C C . GLU A 1 120 ? -7.388 4.103 0.275 1.00 96.25 120 GLU A C 1
ATOM 975 O O . GLU A 1 120 ? -7.974 3.857 1.332 1.00 96.25 120 GLU A O 1
ATOM 980 N N . ILE A 1 121 ? -6.136 3.681 0.056 1.00 94.06 121 ILE A N 1
ATOM 981 C CA . ILE A 1 121 ? -5.359 2.942 1.062 1.00 94.06 121 ILE A CA 1
ATOM 982 C C . ILE A 1 121 ? -5.281 3.742 2.366 1.00 94.06 121 ILE A C 1
ATOM 984 O O . ILE A 1 121 ? -5.445 3.170 3.445 1.00 94.06 121 ILE A O 1
ATOM 988 N N . ARG A 1 122 ? -5.059 5.057 2.287 1.00 94.50 122 ARG A N 1
ATOM 989 C CA . ARG A 1 122 ? -4.992 5.932 3.461 1.00 94.50 122 ARG A CA 1
ATOM 990 C C . ARG A 1 122 ? -6.326 6.000 4.207 1.00 94.50 122 ARG A C 1
ATOM 992 O O . ARG A 1 122 ? -6.333 5.809 5.423 1.00 94.50 122 ARG A O 1
ATOM 999 N N . LEU A 1 123 ? -7.434 6.201 3.495 1.00 94.12 123 LEU A N 1
ATOM 1000 C CA . LEU A 1 123 ? -8.774 6.215 4.091 1.00 94.12 123 LEU A CA 1
ATOM 1001 C C . LEU A 1 123 ? -9.110 4.878 4.763 1.00 94.12 123 LEU A C 1
ATOM 1003 O O . LEU A 1 123 ? -9.615 4.854 5.885 1.00 94.12 123 LEU A O 1
ATOM 1007 N N . LEU A 1 124 ? -8.767 3.756 4.126 1.00 92.69 124 LEU A N 1
ATOM 1008 C CA . LEU A 1 124 ? -8.949 2.427 4.713 1.00 92.69 124 LEU A CA 1
ATOM 1009 C C . LEU A 1 124 ? -8.101 2.237 5.975 1.00 92.69 124 LEU A C 1
ATOM 1011 O O . LEU A 1 124 ? -8.550 1.590 6.920 1.00 92.69 124 LEU A O 1
ATOM 1015 N N . PHE A 1 125 ? -6.887 2.787 6.028 1.00 90.69 125 PHE A N 1
ATOM 1016 C CA . PHE A 1 125 ? -6.082 2.780 7.253 1.00 90.69 125 PHE A CA 1
ATOM 1017 C C . PHE A 1 125 ? -6.745 3.576 8.380 1.00 90.69 125 PHE A C 1
ATOM 1019 O O . PHE A 1 125 ? -6.764 3.104 9.518 1.00 90.69 125 PHE A O 1
ATOM 1026 N N . GLU A 1 126 ? -7.310 4.744 8.079 1.00 88.50 126 GLU A N 1
ATOM 1027 C CA . GLU A 1 126 ? -8.036 5.563 9.057 1.00 88.50 126 GLU A CA 1
ATOM 1028 C C . GLU A 1 126 ? -9.281 4.834 9.586 1.00 88.50 126 GLU A C 1
ATOM 1030 O O . GLU A 1 126 ? -9.440 4.708 10.802 1.00 88.50 126 GLU A O 1
ATOM 1035 N N . GLN A 1 127 ? -10.090 4.244 8.701 1.00 87.12 127 GLN A N 1
ATOM 1036 C CA . GLN A 1 127 ? -11.267 3.448 9.080 1.00 87.12 127 GLN A CA 1
ATOM 1037 C C . GLN A 1 127 ? -10.897 2.199 9.891 1.00 87.12 127 GLN A C 1
ATOM 1039 O O . GLN A 1 127 ? -11.513 1.906 10.916 1.00 87.12 127 GLN A O 1
ATOM 1044 N N . ASN A 1 128 ? -9.860 1.464 9.480 1.00 87.75 128 ASN A N 1
ATOM 1045 C CA . ASN A 1 128 ? -9.408 0.276 10.210 1.00 87.75 128 ASN A CA 1
ATOM 1046 C C . ASN A 1 128 ? -8.913 0.621 11.621 1.00 87.75 128 ASN A C 1
ATOM 1048 O O . ASN A 1 128 ? -9.104 -0.158 12.558 1.00 87.75 128 ASN A O 1
ATOM 1052 N N . ASN A 1 129 ? -8.309 1.796 11.790 1.00 86.56 129 ASN A N 1
ATOM 1053 C CA . ASN A 1 129 ? -7.848 2.275 13.088 1.00 86.56 129 ASN A CA 1
ATOM 1054 C C . ASN A 1 129 ? -8.977 2.870 13.947 1.00 86.56 129 ASN A C 1
ATOM 1056 O O . ASN A 1 129 ? -8.794 3.036 15.155 1.00 86.56 129 ASN A O 1
ATOM 1060 N N . GLU A 1 130 ? -10.155 3.138 13.379 1.00 83.25 130 GLU A N 1
ATOM 1061 C CA . GLU A 1 130 ? -11.292 3.723 14.093 1.00 83.25 130 GLU A CA 1
ATOM 1062 C C . GLU A 1 130 ? -11.813 2.808 15.208 1.00 83.25 130 GLU A C 1
ATOM 1064 O O . GLU A 1 130 ? -12.187 3.284 16.276 1.00 83.25 130 GLU A O 1
ATOM 1069 N N . ASN A 1 131 ? -11.814 1.485 15.015 1.00 76.56 131 ASN A N 1
ATOM 1070 C CA . ASN A 1 131 ? -12.232 0.559 16.073 1.00 76.56 131 ASN A CA 1
ATOM 1071 C C . ASN A 1 131 ? -11.253 0.576 17.261 1.00 76.56 131 ASN A C 1
ATOM 1073 O O . ASN A 1 131 ? -11.666 0.576 18.420 1.00 76.56 131 ASN A O 1
ATOM 1077 N N . THR A 1 132 ? -9.952 0.675 16.976 1.00 80.25 132 THR A N 1
ATOM 1078 C CA . THR A 1 132 ? -8.916 0.854 18.001 1.00 80.25 132 THR A CA 1
ATOM 1079 C C . THR A 1 132 ? -9.124 2.171 18.746 1.00 80.25 132 THR A C 1
ATOM 1081 O O . THR A 1 132 ? -9.105 2.176 19.977 1.00 80.25 132 THR A O 1
ATOM 1084 N N . ALA A 1 133 ? -9.413 3.261 18.025 1.00 72.38 133 ALA A N 1
ATOM 1085 C CA . ALA A 1 133 ? -9.742 4.558 18.615 1.00 72.38 133 ALA A CA 1
ATOM 1086 C C . ALA A 1 133 ? -11.025 4.508 19.467 1.00 72.38 133 ALA A C 1
ATOM 1088 O O . ALA A 1 133 ? -11.057 5.046 20.569 1.00 72.38 133 ALA A O 1
ATOM 1089 N N . ARG A 1 134 ? -12.068 3.798 19.020 1.00 69.44 134 ARG A N 1
ATOM 1090 C CA . ARG A 1 134 ? -13.301 3.589 19.800 1.00 69.44 134 ARG A CA 1
ATOM 1091 C C . ARG A 1 134 ? -13.058 2.782 21.073 1.00 69.44 134 ARG A C 1
ATOM 1093 O O . ARG A 1 134 ? -13.670 3.080 22.091 1.00 69.44 134 ARG A O 1
ATOM 1100 N N . SER A 1 135 ? -12.165 1.795 21.032 1.00 65.44 135 SER A N 1
ATOM 1101 C CA . SER A 1 135 ? -11.811 0.985 22.206 1.00 65.44 135 SER A CA 1
ATOM 1102 C C . SER A 1 135 ? -10.883 1.702 23.195 1.00 65.44 135 SER A C 1
ATOM 1104 O O . SER A 1 135 ? -10.911 1.397 24.386 1.00 65.44 135 SER A O 1
ATOM 1106 N N . SER A 1 136 ? -10.063 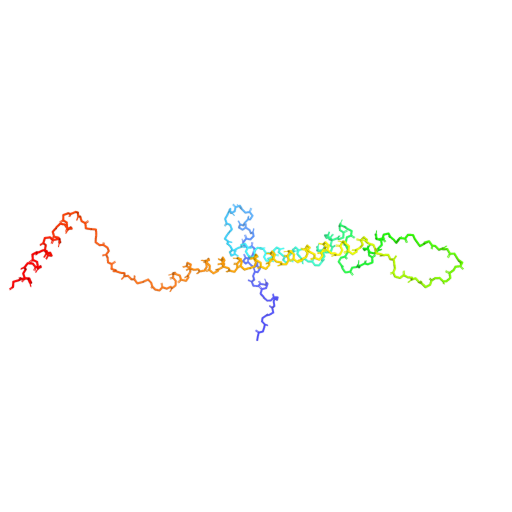2.651 22.724 1.00 74.94 136 SER A N 1
ATOM 1107 C CA . SER A 1 136 ? -9.185 3.452 23.584 1.00 74.94 136 SER A CA 1
ATOM 1108 C C . SER A 1 136 ? -9.920 4.616 24.256 1.00 74.94 136 SER A C 1
ATOM 1110 O O . SER A 1 136 ? -9.507 5.075 25.324 1.00 74.94 136 SER A O 1
ATOM 1112 N N . VAL A 1 137 ? -11.027 5.081 23.671 1.00 77.31 137 VAL A N 1
ATOM 1113 C CA . VAL A 1 137 ? -11.932 6.046 24.301 1.00 77.31 137 VAL A CA 1
ATOM 1114 C C . VAL A 1 137 ? -12.671 5.361 25.454 1.00 77.31 137 VAL A C 1
ATOM 1116 O O . VAL A 1 137 ? -13.332 4.341 25.282 1.00 77.31 137 VAL A O 1
ATOM 1119 N N . LYS A 1 138 ? -12.564 5.932 26.662 1.00 76.62 138 LYS A N 1
ATOM 1120 C CA . LYS A 1 138 ? -13.240 5.417 27.861 1.00 76.62 138 LYS A CA 1
ATOM 1121 C C . LYS A 1 138 ? -14.748 5.340 27.612 1.00 76.62 138 LYS A C 1
ATOM 1123 O O . LYS A 1 138 ? -15.384 6.365 27.379 1.00 76.62 138 LYS A O 1
ATOM 1128 N N . SER A 1 139 ? -15.324 4.143 27.707 1.00 73.38 139 SER A N 1
ATOM 1129 C CA . SER A 1 139 ? -16.768 3.952 27.576 1.00 73.38 139 SER A CA 1
ATOM 1130 C C . SER A 1 139 ? -17.509 4.721 28.674 1.00 73.38 139 SER A C 1
ATOM 1132 O O . SER A 1 139 ? -17.319 4.451 29.863 1.00 73.38 139 SER A O 1
ATOM 1134 N N . THR A 1 140 ? -18.381 5.653 28.296 1.00 78.62 140 THR A N 1
ATOM 1135 C CA . THR A 1 140 ? -19.332 6.265 29.229 1.00 78.62 140 THR A CA 1
ATOM 1136 C C . THR A 1 140 ? -20.463 5.275 29.483 1.00 78.62 140 THR A C 1
ATOM 1138 O O . THR A 1 140 ? -21.253 4.976 28.591 1.00 78.62 140 THR A O 1
ATOM 1141 N N . VAL A 1 141 ? -20.536 4.738 30.700 1.00 77.25 141 VAL A N 1
ATOM 1142 C CA . VAL A 1 141 ? -21.645 3.874 31.118 1.00 77.25 141 VAL A CA 1
ATOM 1143 C C . VAL A 1 141 ? -22.889 4.752 31.276 1.00 77.25 141 VAL A C 1
ATOM 1145 O O . VAL A 1 141 ? -22.998 5.506 32.237 1.00 77.25 141 VAL A O 1
ATOM 1148 N N . VAL A 1 142 ? -23.824 4.665 30.323 1.00 77.06 142 VAL A N 1
ATOM 1149 C CA . VAL A 1 142 ? -25.081 5.451 30.288 1.00 77.06 142 VAL A CA 1
ATOM 1150 C C . VAL A 1 142 ? -26.097 4.982 31.354 1.00 77.06 142 VAL A C 1
ATOM 1152 O O . VAL A 1 142 ? -27.142 5.593 31.551 1.00 77.06 142 VAL A O 1
ATOM 1155 N N . GLY A 1 143 ? -25.765 3.928 32.104 1.00 79.88 143 GLY A N 1
ATOM 1156 C CA . GLY A 1 143 ? -26.584 3.342 33.165 1.00 79.88 143 GLY A CA 1
ATOM 1157 C C . GLY A 1 143 ? -27.003 1.907 32.845 1.00 79.88 143 GLY A C 1
ATOM 1158 O O . GLY A 1 143 ? -26.662 1.358 31.797 1.00 79.88 143 GLY A O 1
ATOM 1159 N N . THR A 1 144 ? -27.726 1.277 33.770 1.00 78.44 144 THR A N 1
ATOM 1160 C CA . THR A 1 144 ? -28.268 -0.073 33.591 1.00 78.44 144 THR A CA 1
ATOM 1161 C C . THR A 1 144 ? -29.605 -0.010 32.856 1.00 78.44 144 THR A C 1
ATOM 1163 O O . THR A 1 144 ? -30.537 0.675 33.276 1.00 78.44 144 THR A O 1
ATOM 1166 N N . ALA A 1 145 ? -29.711 -0.731 31.739 1.00 76.81 145 ALA A N 1
ATOM 1167 C CA . ALA A 1 145 ? -30.964 -0.836 31.005 1.00 76.81 145 ALA A CA 1
ATOM 1168 C C . ALA A 1 145 ? -31.974 -1.649 31.828 1.00 76.81 145 ALA A C 1
ATOM 1170 O O . ALA A 1 145 ? -31.750 -2.824 32.122 1.00 76.81 145 ALA A O 1
ATOM 1171 N N . LYS A 1 146 ? -33.096 -1.027 32.201 1.00 81.06 146 LYS A N 1
ATOM 1172 C CA . LYS A 1 146 ? -34.223 -1.724 32.824 1.00 81.06 146 LYS A CA 1
ATOM 1173 C C . LYS A 1 146 ? -35.199 -2.153 31.732 1.00 81.06 146 LYS A C 1
ATOM 1175 O O . LYS A 1 146 ? -35.768 -1.301 31.056 1.00 81.06 146 LYS A O 1
ATOM 1180 N N . VAL A 1 147 ? -35.411 -3.460 31.579 1.00 81.50 147 VAL A N 1
ATOM 1181 C CA . VAL A 1 147 ? -36.470 -3.994 30.711 1.00 81.50 147 VAL A CA 1
ATOM 1182 C C . VAL A 1 147 ? -37.809 -3.614 31.337 1.00 81.50 147 VAL A C 1
ATOM 1184 O O . VAL A 1 147 ? -38.141 -4.086 32.423 1.00 81.50 147 VAL A O 1
ATOM 1187 N N . MET A 1 148 ? -38.541 -2.706 30.695 1.00 81.19 148 MET A N 1
ATOM 1188 C CA . MET A 1 148 ? -39.883 -2.322 31.125 1.00 81.19 148 MET A CA 1
ATOM 1189 C C . MET A 1 148 ? -40.905 -3.220 30.437 1.00 81.19 148 MET A C 1
ATOM 1191 O O . MET A 1 148 ? -40.911 -3.323 29.209 1.00 81.19 148 MET A O 1
ATOM 1195 N N . SER A 1 149 ? -41.766 -3.864 31.224 1.00 86.88 149 SER A N 1
ATOM 1196 C CA . SER A 1 149 ? -42.936 -4.558 30.686 1.00 86.88 149 SER A CA 1
ATOM 1197 C C . SER A 1 149 ? -44.003 -3.546 30.253 1.00 86.88 149 SER A C 1
ATOM 1199 O O . SER A 1 149 ? -43.983 -2.384 30.670 1.00 86.88 149 SER A O 1
ATOM 1201 N N . TYR A 1 150 ? -44.959 -3.983 29.429 1.00 87.81 150 TYR A N 1
ATOM 1202 C CA . TYR A 1 150 ? -46.105 -3.157 29.036 1.00 87.81 150 TYR A CA 1
ATOM 1203 C C . TYR A 1 150 ? -46.820 -2.546 30.251 1.00 87.81 150 TYR A C 1
ATOM 1205 O O . TYR A 1 150 ? -47.113 -1.350 30.270 1.00 87.81 150 TYR A O 1
ATOM 1213 N N . ASP A 1 151 ? -46.977 -3.330 31.316 1.00 87.75 151 ASP A N 1
ATOM 1214 C CA . ASP A 1 151 ? -47.621 -2.888 32.552 1.00 87.75 151 ASP A CA 1
ATOM 1215 C C . ASP A 1 151 ? -46.834 -1.786 33.274 1.00 87.75 151 ASP A C 1
ATOM 1217 O O . ASP A 1 151 ? -47.428 -0.885 33.873 1.00 87.75 151 ASP A O 1
ATOM 1221 N N . ASP A 1 152 ? -45.501 -1.807 33.200 1.00 89.81 152 ASP A N 1
ATOM 1222 C CA . ASP A 1 152 ? -44.658 -0.759 33.782 1.00 89.81 152 ASP A CA 1
ATOM 1223 C C . ASP A 1 152 ? -44.804 0.564 33.026 1.00 89.81 152 ASP A C 1
ATOM 1225 O O . ASP A 1 152 ? -44.823 1.633 33.645 1.00 89.81 152 ASP A O 1
ATOM 1229 N N . MET A 1 153 ? -44.944 0.498 31.697 1.00 88.94 153 MET A N 1
ATOM 1230 C CA . MET A 1 153 ? -45.165 1.676 30.853 1.00 88.94 153 MET A CA 1
ATOM 1231 C C . MET A 1 153 ? -46.524 2.319 31.144 1.00 88.94 153 MET A C 1
ATOM 1233 O O . MET A 1 153 ? -46.600 3.536 31.331 1.00 88.94 153 MET A O 1
ATOM 1237 N N . VAL A 1 154 ? -47.580 1.507 31.267 1.00 91.88 154 VAL A N 1
ATOM 1238 C CA . VAL A 1 154 ? -48.934 1.986 31.592 1.00 91.88 154 VAL A CA 1
ATOM 1239 C C . VAL A 1 154 ? -48.976 2.606 32.992 1.00 91.88 154 VAL A C 1
ATOM 1241 O O . VAL A 1 154 ? -49.486 3.715 33.163 1.00 91.88 154 VAL A O 1
ATOM 1244 N N . LYS A 1 155 ? -48.367 1.960 33.996 1.00 88.00 155 LYS A N 1
ATOM 1245 C CA . LYS A 1 155 ? -48.275 2.511 35.363 1.00 88.00 155 LYS A CA 1
ATOM 1246 C C . LYS A 1 155 ? -47.482 3.817 35.414 1.00 88.00 155 LYS A C 1
ATOM 1248 O O . LYS A 1 155 ? -47.828 4.722 36.174 1.00 88.00 155 LYS A O 1
ATOM 1253 N N . ALA A 1 156 ? -46.414 3.930 34.627 1.00 87.38 156 ALA A N 1
ATOM 1254 C CA . ALA A 1 156 ? -45.632 5.159 34.534 1.00 87.38 156 ALA A CA 1
ATOM 1255 C C . ALA A 1 156 ? -46.411 6.298 33.857 1.00 87.38 156 ALA A C 1
ATOM 1257 O O . ALA A 1 156 ? -46.228 7.457 34.231 1.00 87.38 156 ALA A O 1
ATOM 1258 N N . GLN A 1 157 ? -47.279 5.987 32.890 1.00 87.44 157 GLN A N 1
ATOM 1259 C CA . GLN A 1 157 ? -48.169 6.970 32.271 1.00 87.44 157 GLN A CA 1
ATOM 1260 C C . GLN A 1 157 ? -49.204 7.484 33.278 1.00 87.44 157 GLN A C 1
ATOM 1262 O O . GLN A 1 157 ? -49.237 8.679 33.545 1.00 87.44 157 GLN A O 1
ATOM 1267 N N . GLN A 1 158 ? -49.918 6.586 33.962 1.00 89.00 158 GLN A N 1
ATOM 1268 C CA . GLN A 1 158 ? -50.904 6.961 34.986 1.00 89.00 158 GLN A CA 1
ATOM 1269 C C . GLN A 1 158 ? -50.301 7.826 36.107 1.00 89.00 158 GLN A C 1
ATOM 1271 O O . GLN A 1 158 ? -50.933 8.765 36.589 1.00 89.00 158 GLN A O 1
ATOM 1276 N N . LYS A 1 159 ? -49.054 7.546 36.517 1.00 88.31 159 LYS A N 1
ATOM 1277 C CA . LYS A 1 159 ? -48.332 8.373 37.498 1.00 88.31 159 LYS A CA 1
ATOM 1278 C C . LYS A 1 159 ? -47.988 9.770 36.980 1.00 88.31 159 LYS A C 1
ATOM 1280 O O . LYS A 1 159 ? -47.949 10.698 37.786 1.00 88.31 159 LYS A O 1
ATOM 1285 N N . ARG A 1 160 ? -47.702 9.924 35.683 1.00 88.38 160 ARG A N 1
ATOM 1286 C CA . ARG A 1 160 ? -47.464 11.238 35.066 1.00 88.38 160 ARG A CA 1
ATOM 1287 C C . ARG A 1 160 ? -48.757 12.032 34.991 1.00 88.38 160 ARG A C 1
ATOM 1289 O O . ARG A 1 160 ? -48.781 13.135 35.519 1.00 88.38 160 ARG A O 1
ATOM 1296 N N . ASP A 1 161 ? -49.829 11.423 34.498 1.00 88.50 161 ASP A N 1
ATOM 1297 C CA . ASP A 1 161 ? -51.142 12.066 34.375 1.00 88.50 161 ASP A CA 1
ATOM 1298 C C . ASP A 1 161 ? -51.670 12.528 35.750 1.00 88.50 161 ASP A C 1
ATOM 1300 O O . ASP A 1 161 ? -52.172 13.641 35.901 1.00 88.50 161 ASP A O 1
ATOM 1304 N N . ALA A 1 162 ? -51.480 11.715 36.798 1.00 84.19 162 ALA A N 1
ATOM 1305 C CA . ALA A 1 162 ? -51.828 12.087 38.172 1.00 84.19 162 ALA A CA 1
ATOM 1306 C C . ALA A 1 162 ? -50.966 13.239 38.721 1.00 84.19 162 ALA A C 1
ATOM 1308 O O . ALA A 1 162 ? -51.465 14.095 39.455 1.00 84.19 162 ALA A O 1
ATOM 1309 N N . LYS A 1 163 ? -49.673 13.277 38.369 1.00 85.81 163 LYS A N 1
ATOM 1310 C CA . LYS A 1 163 ? -48.770 14.364 38.763 1.00 85.81 163 LYS A CA 1
ATOM 1311 C C . LYS A 1 163 ? -49.136 15.659 38.037 1.00 85.81 163 LYS A C 1
ATOM 1313 O O . LYS A 1 163 ? -49.233 16.692 38.689 1.00 85.81 163 LYS A O 1
ATOM 1318 N N . GLU A 1 164 ? -49.426 15.586 36.743 1.00 81.69 164 GLU A N 1
ATOM 1319 C CA . GLU A 1 164 ? -49.873 16.714 35.919 1.00 81.69 164 GLU A CA 1
ATOM 1320 C C . GLU A 1 164 ? -51.209 17.289 36.417 1.00 81.69 164 GLU A C 1
ATOM 1322 O O . GLU A 1 164 ? -51.332 18.505 36.583 1.00 81.69 164 GLU A O 1
ATOM 1327 N N . ALA A 1 165 ? -52.163 16.429 36.791 1.00 77.94 165 ALA A N 1
ATOM 1328 C CA . ALA A 1 165 ? -53.427 16.832 37.412 1.00 77.94 165 ALA A CA 1
ATOM 1329 C C . ALA A 1 165 ? -53.248 17.496 38.791 1.00 77.94 165 ALA A C 1
ATOM 1331 O O . ALA A 1 165 ? -54.047 18.354 39.167 1.00 77.94 165 ALA A O 1
ATOM 1332 N N . SER A 1 166 ? -52.207 17.123 39.545 1.00 72.31 166 SER A N 1
ATOM 1333 C CA . SER A 1 166 ? -51.877 17.753 40.832 1.00 72.31 166 SER A CA 1
ATOM 1334 C C . SER A 1 166 ? -51.153 19.094 40.686 1.00 72.31 166 SER A C 1
ATOM 1336 O O . SER A 1 166 ? -51.267 19.937 41.565 1.00 72.31 166 SER A O 1
ATOM 1338 N N . THR A 1 167 ? -50.437 19.307 39.578 1.00 71.31 167 THR A N 1
ATOM 1339 C CA . THR A 1 167 ? -49.755 20.575 39.267 1.00 71.31 167 THR A CA 1
ATOM 1340 C C . THR A 1 167 ? -50.638 21.589 38.536 1.00 71.31 167 THR A C 1
ATOM 1342 O O . THR A 1 167 ? -50.247 22.743 38.412 1.00 71.31 167 THR A O 1
ATOM 1345 N N . SER A 1 168 ? -51.809 21.168 38.044 1.00 56.50 168 SER A N 1
ATOM 1346 C CA . SER A 1 168 ? -52.784 22.016 37.340 1.00 56.50 168 SER A CA 1
ATOM 1347 C C . SER A 1 168 ? -53.978 22.455 38.215 1.00 56.50 168 SER A C 1
ATOM 1349 O O . SER A 1 168 ? -54.972 22.953 37.679 1.00 56.50 168 SER A O 1
ATOM 1351 N N . LYS A 1 169 ? -53.895 22.268 39.537 1.00 52.06 169 LYS A N 1
ATOM 1352 C CA . LYS A 1 169 ? -54.795 22.839 40.554 1.00 52.06 169 LYS A CA 1
ATOM 1353 C C . LYS A 1 169 ? -54.019 23.813 41.425 1.00 52.06 169 LYS A C 1
ATOM 1355 O O . LYS A 1 169 ? -54.640 24.817 41.829 1.00 52.06 169 LYS A O 1
#

pLDDT: mean 74.09, std 15.71, range [37.78, 96.81]

Secondary structure (DSSP, 8-state):
----HHHHHHHHHHHHHHHHHHHTT------HHHHHHHHHHHHHHHS-HHHHHHHHHHTT--TT-HHHHHHHS-PPP-----S------S---SSHHHHHHHHHHHHHHHHHHHHHHHHHHHHHHHHHHHHHHHHHSPP----PPP---HHHHHHHHHHHHHHHHHH--